Protein AF-A0A482CXL0-F1 (afdb_monomer_lite)

pLDDT: mean 82.3, std 18.16, range [33.84, 97.56]

Sequence (123 aa):
MISTGLEIQTYPQPLKKYHSRYYKILSILRYFQNNALKYNQTAILNALNTFLLKDGLKQITLRTLRKDLTFLCHKGIIKKILLRLGEENGTYIRYTVTKYSVKNLKRILKAKEKIVEHDANSI

Organism: NCBI:txid47466

Foldseek 3Di:
DDDDDPPPPPPVPPDDPVLVLLVQLLVLLVVCVVVVHDDALVRSLVSSQVVCVVVVHDRDDSVVSVVSLVVLCVLVLWPWDWDQPDPPPGIGIRIGGDPCNVVSSVVVSVVVVVVVVVVVVVD

Structure (mmCIF, N/CA/C/O backbone):
data_AF-A0A482CXL0-F1
#
_entry.id   AF-A0A482CXL0-F1
#
loop_
_atom_site.group_PDB
_atom_site.id
_atom_site.type_symbol
_atom_site.label_atom_id
_atom_site.label_alt_id
_atom_site.label_comp_id
_atom_site.label_asym_id
_atom_site.label_entity_id
_atom_site.label_seq_id
_atom_site.pdbx_PDB_ins_code
_atom_site.Cartn_x
_atom_site.Cartn_y
_atom_site.Cartn_z
_atom_site.occupancy
_atom_site.B_iso_or_equiv
_atom_site.auth_seq_id
_atom_site.auth_comp_id
_atom_site.auth_asym_id
_atom_site.auth_atom_id
_atom_site.pdbx_PDB_model_num
ATOM 1 N N . MET A 1 1 ? -50.180 -1.947 24.552 1.00 36.34 1 MET A N 1
ATOM 2 C CA . MET A 1 1 ? -49.266 -2.795 23.755 1.00 36.34 1 MET A CA 1
ATOM 3 C C . MET A 1 1 ? -48.002 -1.992 23.506 1.00 36.34 1 MET A C 1
ATOM 5 O O . MET A 1 1 ? -48.068 -0.992 22.807 1.00 36.34 1 MET A O 1
ATOM 9 N N . ILE A 1 2 ? -46.901 -2.342 24.170 1.00 35.66 2 ILE A N 1
ATOM 10 C CA . ILE A 1 2 ? -45.627 -1.616 24.076 1.00 35.66 2 ILE A CA 1
ATOM 11 C C . ILE A 1 2 ? -44.822 -2.273 22.955 1.00 35.66 2 ILE A C 1
ATOM 13 O O . ILE A 1 2 ? -44.415 -3.423 23.094 1.00 35.66 2 ILE A O 1
ATOM 17 N N . SER A 1 3 ? -44.630 -1.570 21.840 1.00 36.31 3 SER A N 1
ATOM 18 C CA . SER A 1 3 ? -43.688 -1.979 20.797 1.00 36.31 3 SER A CA 1
ATOM 19 C C . SER A 1 3 ? -42.364 -1.279 21.076 1.00 36.31 3 SER A C 1
ATOM 21 O O . SER A 1 3 ? -42.236 -0.073 20.874 1.00 36.31 3 SER A O 1
ATOM 23 N N . THR A 1 4 ? -41.395 -2.021 21.603 1.00 43.94 4 THR A N 1
ATOM 24 C CA . THR A 1 4 ? -40.031 -1.554 21.847 1.00 43.94 4 THR A CA 1
ATOM 25 C C . THR A 1 4 ? -39.319 -1.334 20.513 1.00 43.94 4 THR A C 1
ATOM 27 O O . THR A 1 4 ? -38.799 -2.260 19.892 1.00 43.94 4 THR A O 1
ATOM 30 N N . GLY A 1 5 ? -39.302 -0.082 20.055 1.00 41.25 5 GLY A N 1
ATOM 31 C CA . GLY A 1 5 ? -38.398 0.370 19.005 1.00 41.25 5 GLY A CA 1
ATOM 32 C C . GLY A 1 5 ? -36.966 0.334 19.529 1.00 41.25 5 GLY A C 1
ATOM 33 O O . GLY A 1 5 ? -36.528 1.259 20.205 1.00 41.25 5 GLY A O 1
ATOM 34 N N . LEU A 1 6 ? -36.243 -0.751 19.252 1.00 38.19 6 LEU A N 1
ATOM 35 C CA . LEU A 1 6 ? -34.790 -0.794 19.390 1.00 38.19 6 LEU A CA 1
ATOM 36 C C . LEU A 1 6 ? -34.196 0.146 18.335 1.00 38.19 6 LEU A C 1
ATOM 38 O O . LEU A 1 6 ? -33.918 -0.255 17.204 1.00 38.19 6 LEU A O 1
ATOM 42 N N . GLU A 1 7 ? -34.035 1.415 18.703 1.00 36.59 7 GLU A N 1
ATOM 43 C CA . GLU A 1 7 ? -33.184 2.347 17.975 1.00 36.59 7 GLU A CA 1
ATOM 44 C C . GLU A 1 7 ? -31.757 1.799 17.997 1.00 36.59 7 GLU A C 1
ATOM 46 O O . GLU A 1 7 ? -31.035 1.876 18.992 1.00 36.59 7 GLU A O 1
ATOM 51 N N . ILE A 1 8 ? -31.344 1.199 16.883 1.00 37.47 8 ILE A N 1
ATOM 52 C CA . ILE A 1 8 ? -29.950 0.840 16.654 1.00 37.47 8 ILE A CA 1
ATOM 53 C C . ILE A 1 8 ? -29.196 2.161 16.488 1.0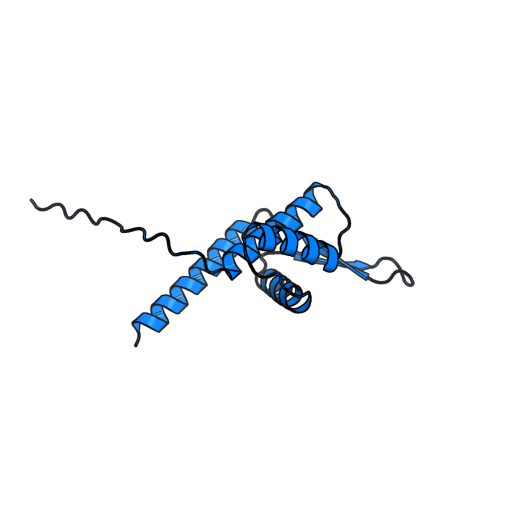0 37.47 8 ILE A C 1
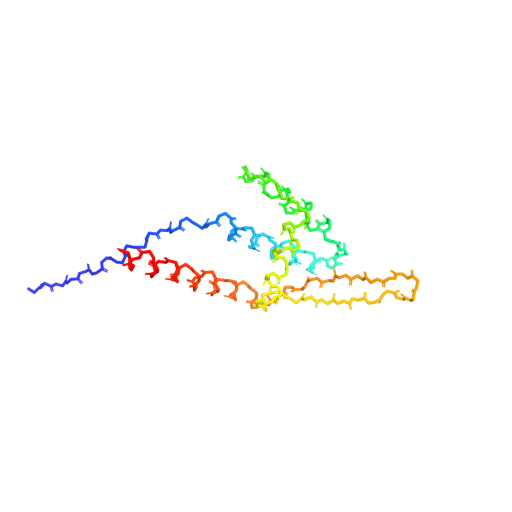ATOM 55 O O . ILE A 1 8 ? -29.107 2.705 15.387 1.00 37.47 8 ILE A O 1
ATOM 59 N N . GLN A 1 9 ? -28.662 2.692 17.588 1.00 34.62 9 GLN A N 1
ATOM 60 C CA . GLN A 1 9 ? -27.711 3.798 17.562 1.00 34.62 9 GLN A CA 1
ATOM 61 C C . GLN A 1 9 ? -26.448 3.340 16.826 1.00 34.62 9 GLN A C 1
ATOM 63 O O . GLN A 1 9 ? -25.523 2.759 17.393 1.00 34.62 9 GLN A O 1
ATOM 68 N N . THR A 1 10 ? -26.397 3.588 15.521 1.00 33.84 10 THR A N 1
ATOM 69 C CA . THR A 1 10 ? -25.153 3.498 14.763 1.00 33.84 10 THR A CA 1
ATOM 70 C C . THR A 1 10 ? -24.308 4.717 15.092 1.00 33.84 10 THR A C 1
ATOM 72 O O . THR A 1 10 ? -24.401 5.736 14.414 1.00 33.84 10 THR A O 1
ATOM 75 N N . TYR A 1 11 ? -23.470 4.618 16.120 1.00 40.88 11 TYR A N 1
ATOM 76 C CA . TYR A 1 11 ? -22.367 5.555 16.305 1.00 40.88 11 TYR A CA 1
ATOM 77 C C . TYR A 1 11 ? -21.386 5.359 15.138 1.00 40.88 11 TYR A C 1
ATOM 79 O O . TYR A 1 11 ? -20.805 4.273 15.021 1.00 40.88 11 TYR A O 1
ATOM 87 N N . PRO A 1 12 ? -21.190 6.339 14.232 1.00 43.94 12 PRO A N 1
ATOM 88 C CA . PRO A 1 12 ? -20.173 6.230 13.197 1.00 43.94 12 PRO A CA 1
ATOM 89 C C . PRO A 1 12 ? -18.811 6.314 13.885 1.00 43.94 12 PRO A C 1
ATOM 91 O O . PRO A 1 12 ? -18.270 7.392 14.120 1.00 43.94 12 PRO A O 1
ATOM 94 N N . GLN A 1 13 ? -18.278 5.158 14.274 1.00 54.84 13 GLN A N 1
ATOM 95 C CA . GLN A 1 13 ? -16.999 5.062 14.955 1.00 54.84 13 GLN A CA 1
ATOM 96 C C . GLN A 1 13 ? -15.930 5.703 14.054 1.00 54.84 13 GLN A C 1
ATOM 98 O O . GLN A 1 13 ? -15.812 5.324 12.879 1.00 54.84 13 GLN A O 1
ATOM 103 N N . PRO A 1 14 ? -15.165 6.695 14.543 1.00 56.34 14 PRO A N 1
ATOM 104 C CA . PRO A 1 14 ? -14.160 7.349 13.726 1.00 56.34 14 PRO A CA 1
ATOM 105 C C . PRO A 1 14 ? -13.111 6.310 13.326 1.00 56.34 14 PRO A C 1
ATOM 107 O O . PRO A 1 14 ? -12.398 5.759 14.167 1.00 56.34 14 PRO A O 1
ATOM 110 N N . LEU A 1 15 ? -13.026 6.017 12.025 1.00 60.56 15 LEU A N 1
ATOM 111 C CA . LEU A 1 15 ? -12.026 5.106 11.473 1.00 60.56 15 LEU A CA 1
ATOM 112 C C . LEU A 1 15 ? -10.641 5.533 11.966 1.00 60.56 15 LEU A C 1
ATOM 114 O O . LEU A 1 15 ? -10.174 6.636 11.668 1.00 60.56 15 LEU A O 1
ATOM 118 N N . LYS A 1 16 ? -9.959 4.645 12.699 1.00 69.62 16 LYS A N 1
ATOM 119 C CA . LYS A 1 16 ? -8.598 4.907 13.183 1.00 69.62 16 LYS A CA 1
ATOM 120 C C . LYS A 1 16 ? -7.717 5.332 12.002 1.00 69.62 16 LYS A C 1
ATOM 122 O O . LYS A 1 16 ? -7.810 4.758 10.917 1.00 69.62 16 LYS A O 1
ATOM 127 N N . LYS A 1 17 ? -6.817 6.306 12.200 1.00 69.62 17 LYS A N 1
ATOM 128 C CA . LYS A 1 17 ? -5.991 6.908 11.123 1.00 69.62 17 LYS A CA 1
ATOM 129 C C . LYS A 1 17 ? -5.300 5.868 10.220 1.00 69.62 17 LYS A C 1
ATOM 131 O O . LYS A 1 17 ? -5.169 6.069 9.015 1.00 69.62 17 LYS A O 1
ATOM 136 N N . TYR A 1 18 ? -4.898 4.724 10.778 1.00 66.19 18 TYR A N 1
ATOM 137 C CA . TYR A 1 18 ? -4.274 3.638 10.018 1.00 66.19 18 TYR A CA 1
ATOM 138 C C . TYR A 1 18 ? -5.257 2.843 9.129 1.00 66.19 18 TYR A C 1
ATOM 140 O O . TYR A 1 18 ? -4.842 2.347 8.085 1.00 66.19 18 TYR A O 1
ATOM 148 N N . HIS A 1 19 ? -6.552 2.769 9.471 1.00 79.00 19 HIS A N 1
ATOM 149 C CA . HIS A 1 19 ? -7.590 2.187 8.607 1.00 79.00 19 HIS A CA 1
ATOM 150 C C . HIS A 1 19 ? -7.714 2.985 7.305 1.00 79.00 19 HIS A C 1
ATOM 152 O O . HIS A 1 19 ? -7.647 2.403 6.222 1.00 79.00 19 HIS A O 1
ATOM 158 N N . SER A 1 20 ? -7.798 4.317 7.406 1.00 81.06 20 SER A N 1
ATOM 159 C CA . SER A 1 20 ? -7.825 5.217 6.242 1.00 81.06 20 SER A CA 1
ATOM 160 C C . SER A 1 20 ? -6.595 5.018 5.346 1.00 81.06 20 SER A C 1
ATOM 162 O O . SER A 1 20 ? -6.705 4.896 4.122 1.00 81.06 20 SER A O 1
ATOM 164 N N . ARG A 1 21 ? -5.414 4.859 5.957 1.00 90.06 21 ARG A N 1
ATOM 165 C CA . ARG A 1 21 ? -4.160 4.629 5.231 1.00 90.06 21 ARG A CA 1
ATOM 166 C C . ARG A 1 21 ? -4.167 3.345 4.396 1.00 90.06 21 ARG A C 1
ATOM 168 O O . ARG A 1 21 ? -3.721 3.377 3.251 1.00 90.06 21 ARG A O 1
ATOM 175 N N . TYR A 1 22 ? -4.703 2.237 4.912 1.00 94.25 22 TYR A N 1
ATOM 176 C CA . TYR A 1 22 ? -4.798 0.990 4.142 1.00 94.25 22 TYR A CA 1
ATOM 177 C C . TYR A 1 22 ? -5.693 1.125 2.910 1.00 94.25 22 TYR A C 1
ATOM 179 O O . TYR A 1 22 ? -5.315 0.661 1.834 1.00 94.25 22 TYR A O 1
ATOM 187 N N . TYR A 1 23 ? -6.838 1.801 3.029 1.00 93.50 23 TYR A N 1
ATOM 188 C CA . TYR A 1 23 ? -7.703 2.056 1.874 1.00 93.50 23 TYR A CA 1
ATOM 189 C C . TYR A 1 23 ? -7.008 2.921 0.816 1.00 93.50 23 TYR A C 1
ATOM 191 O O . TYR A 1 23 ? -7.109 2.622 -0.375 1.00 93.50 23 TYR A O 1
ATOM 199 N N . LYS A 1 24 ? -6.230 3.929 1.230 1.00 94.38 24 LYS A N 1
ATOM 200 C CA . LYS A 1 24 ? -5.432 4.749 0.303 1.00 94.38 24 LYS A CA 1
ATOM 201 C C . LYS A 1 24 ? -4.354 3.935 -0.411 1.00 94.38 24 LYS A C 1
ATOM 203 O O . LYS A 1 24 ? -4.228 4.057 -1.626 1.00 94.38 24 LYS A O 1
ATOM 208 N N . ILE A 1 25 ? -3.643 3.050 0.297 1.00 96.44 25 ILE A N 1
ATOM 209 C CA . ILE A 1 25 ? -2.681 2.123 -0.326 1.00 96.44 25 ILE A CA 1
ATOM 210 C C . ILE A 1 25 ? -3.375 1.264 -1.393 1.00 96.44 25 ILE A C 1
ATOM 212 O O . ILE A 1 25 ? -2.862 1.149 -2.505 1.00 96.44 25 ILE A O 1
ATOM 216 N N . LEU A 1 26 ? -4.552 0.699 -1.099 1.00 96.38 26 LEU A N 1
ATOM 217 C CA . LEU A 1 26 ? -5.303 -0.085 -2.087 1.00 96.38 26 LEU A CA 1
ATOM 218 C C . LEU A 1 26 ? -5.707 0.745 -3.309 1.00 96.38 26 LEU A C 1
ATOM 220 O O . LEU A 1 26 ? -5.604 0.248 -4.429 1.00 96.38 26 LEU A O 1
ATOM 224 N N . SER A 1 27 ? -6.142 1.989 -3.103 1.00 94.50 27 SER A N 1
ATOM 225 C CA . SER A 1 27 ? -6.508 2.898 -4.192 1.00 94.50 27 SER A CA 1
ATOM 226 C C . SER A 1 27 ? -5.313 3.199 -5.105 1.00 94.50 27 SER A C 1
ATOM 228 O O . SER A 1 27 ? -5.412 3.033 -6.318 1.00 94.50 27 SER A O 1
ATOM 230 N N . ILE A 1 28 ? -4.152 3.523 -4.523 1.00 96.06 28 ILE A N 1
ATOM 231 C CA . ILE A 1 28 ? -2.903 3.785 -5.260 1.00 96.06 28 ILE A CA 1
ATOM 232 C C . ILE A 1 28 ? -2.482 2.562 -6.079 1.00 96.06 28 ILE A C 1
ATOM 234 O O . ILE A 1 28 ? -2.208 2.670 -7.273 1.00 96.06 28 ILE A O 1
ATOM 238 N N . LEU A 1 29 ? -2.462 1.379 -5.458 1.00 96.12 29 LEU A N 1
ATOM 239 C CA . LEU A 1 29 ? -2.078 0.149 -6.152 1.00 96.12 29 LEU A CA 1
ATOM 240 C C . LEU A 1 29 ? -3.053 -0.195 -7.285 1.00 96.12 29 LEU A C 1
ATOM 242 O O . LEU A 1 29 ? -2.621 -0.623 -8.353 1.00 96.12 29 LEU A O 1
ATOM 246 N N . ARG A 1 30 ? -4.358 0.019 -7.076 1.00 95.62 30 ARG A N 1
ATOM 247 C CA . ARG A 1 30 ? -5.375 -0.178 -8.114 1.00 95.62 30 ARG A CA 1
ATOM 248 C C . ARG A 1 30 ? -5.203 0.811 -9.264 1.00 95.62 30 ARG A C 1
ATOM 250 O O . ARG A 1 30 ? -5.300 0.397 -10.412 1.00 95.62 30 ARG A O 1
ATOM 257 N N . TYR A 1 31 ? -4.905 2.075 -8.971 1.00 95.19 31 TYR A N 1
ATOM 258 C CA . TYR A 1 31 ? -4.608 3.076 -9.993 1.00 95.19 31 TYR A CA 1
ATOM 259 C C . TYR A 1 31 ? -3.407 2.658 -10.847 1.00 95.19 31 TYR A C 1
ATOM 261 O O . TYR A 1 31 ? -3.514 2.619 -12.071 1.00 95.19 31 TYR A O 1
ATOM 269 N N . PHE A 1 32 ? -2.292 2.267 -10.225 1.00 94.06 32 PHE A N 1
ATOM 270 C CA . PHE A 1 32 ? -1.127 1.804 -10.978 1.00 94.06 32 PHE A CA 1
ATOM 271 C C . PHE A 1 32 ? -1.420 0.552 -11.808 1.00 94.06 32 PHE A C 1
ATOM 273 O O . PHE A 1 32 ? -0.973 0.452 -12.947 1.00 94.06 32 PHE A O 1
ATOM 280 N N . GLN A 1 33 ? -2.189 -0.390 -11.259 1.00 92.50 33 GLN A N 1
ATOM 281 C CA . GLN A 1 33 ? -2.586 -1.605 -11.963 1.00 92.50 33 GLN A CA 1
ATOM 282 C C . GLN A 1 33 ? -3.467 -1.307 -13.183 1.00 92.50 33 GLN A C 1
ATOM 284 O O . GLN A 1 33 ? -3.187 -1.837 -14.254 1.00 92.50 33 GLN A O 1
ATOM 289 N N . ASN A 1 34 ? -4.491 -0.462 -13.031 1.00 93.62 34 ASN A N 1
ATOM 290 C CA . ASN A 1 34 ? -5.431 -0.122 -14.104 1.00 93.62 34 ASN A CA 1
ATOM 291 C C . ASN A 1 34 ? -4.758 0.643 -15.249 1.00 93.62 34 ASN A C 1
ATOM 293 O O . ASN A 1 34 ? -5.127 0.458 -16.400 1.00 93.62 34 ASN A O 1
ATOM 297 N N . ASN A 1 35 ? -3.757 1.465 -14.931 1.00 93.06 35 ASN A N 1
ATOM 298 C CA . ASN A 1 35 ? -3.001 2.238 -15.917 1.00 93.06 35 ASN A CA 1
ATOM 299 C C . ASN A 1 35 ? -1.717 1.524 -16.385 1.00 93.06 35 ASN A C 1
ATOM 301 O O . ASN A 1 35 ? -0.881 2.141 -17.035 1.00 93.06 35 ASN A O 1
ATOM 305 N N . ALA A 1 36 ? -1.521 0.251 -16.009 1.00 88.81 36 ALA A N 1
ATOM 306 C CA . ALA A 1 36 ? -0.331 -0.548 -16.322 1.00 88.81 36 ALA A CA 1
ATOM 307 C C . ALA A 1 36 ? 1.015 0.151 -16.012 1.00 88.81 36 ALA A C 1
ATOM 309 O O . ALA A 1 36 ? 2.037 -0.119 -16.646 1.00 88.81 36 ALA A O 1
ATOM 310 N N . LEU A 1 37 ? 1.032 1.032 -15.009 1.00 88.12 37 LEU A N 1
ATOM 311 C CA . LEU A 1 37 ? 2.205 1.828 -14.666 1.00 88.12 37 LEU A CA 1
ATOM 312 C C . LEU A 1 37 ? 3.259 0.950 -13.989 1.00 88.12 37 LEU A C 1
ATOM 314 O O . LEU A 1 37 ? 2.943 0.115 -13.138 1.00 88.12 37 LEU A O 1
ATOM 318 N N . LYS A 1 38 ? 4.532 1.168 -14.325 1.00 87.12 38 LYS A N 1
ATOM 319 C CA . LYS A 1 38 ? 5.658 0.630 -13.553 1.00 87.12 38 LYS A CA 1
ATOM 320 C C . LYS A 1 38 ? 5.848 1.500 -12.305 1.00 87.12 38 LYS A C 1
ATOM 322 O O . LYS A 1 38 ? 5.923 2.719 -12.406 1.00 87.12 38 LYS A O 1
ATOM 327 N N . TYR A 1 39 ? 5.930 0.888 -11.126 1.00 90.44 39 TYR A N 1
ATOM 328 C CA . TYR A 1 39 ? 6.097 1.601 -9.846 1.00 90.44 39 TYR A CA 1
ATOM 329 C C . TYR A 1 39 ? 6.956 0.811 -8.866 1.00 90.44 39 TYR A C 1
ATOM 331 O O . TYR A 1 39 ? 6.823 -0.399 -8.759 1.00 90.44 39 TYR A O 1
ATOM 339 N N . ASN A 1 40 ? 7.784 1.475 -8.072 1.00 90.38 40 ASN A N 1
ATOM 340 C CA . ASN A 1 40 ? 8.487 0.843 -6.953 1.00 90.38 40 ASN A CA 1
ATOM 341 C C . ASN A 1 40 ? 7.877 1.280 -5.607 1.00 90.38 40 ASN A C 1
ATOM 343 O O . ASN A 1 40 ? 6.904 2.036 -5.555 1.00 90.38 40 ASN A O 1
ATOM 347 N N . GLN A 1 41 ? 8.435 0.797 -4.492 1.00 92.69 41 GLN A N 1
ATOM 348 C CA . GLN A 1 41 ? 7.948 1.175 -3.159 1.00 92.69 41 GLN A CA 1
ATOM 349 C C . GLN A 1 41 ? 8.069 2.683 -2.888 1.00 92.69 41 GLN A C 1
ATOM 351 O O . GLN A 1 41 ? 7.229 3.228 -2.177 1.00 92.69 41 GLN A O 1
ATOM 356 N N . THR A 1 42 ? 9.057 3.365 -3.474 1.00 93.81 42 THR A N 1
ATOM 357 C CA . THR A 1 42 ? 9.217 4.823 -3.366 1.00 93.81 42 THR A CA 1
ATOM 358 C C . THR A 1 42 ? 8.098 5.562 -4.096 1.00 93.81 42 THR A C 1
ATOM 360 O O . THR A 1 42 ? 7.527 6.496 -3.546 1.00 93.81 42 THR A O 1
ATOM 363 N N . ALA A 1 43 ? 7.699 5.107 -5.286 1.00 94.94 43 ALA A N 1
ATOM 364 C CA . ALA A 1 43 ? 6.564 5.680 -6.010 1.00 94.94 43 ALA A CA 1
ATOM 365 C C . ALA A 1 43 ? 5.247 5.529 -5.226 1.00 94.94 43 ALA A C 1
ATOM 367 O O . ALA A 1 43 ? 4.472 6.480 -5.125 1.00 94.94 43 ALA A O 1
ATOM 368 N N . ILE A 1 44 ? 5.022 4.363 -4.603 1.00 96.44 44 ILE A N 1
ATOM 369 C CA . ILE A 1 44 ? 3.873 4.149 -3.706 1.00 96.44 44 ILE A CA 1
ATOM 370 C C . ILE A 1 44 ? 3.942 5.107 -2.508 1.00 96.44 44 ILE A C 1
ATOM 372 O O . ILE A 1 44 ? 2.930 5.706 -2.147 1.00 96.44 44 ILE A O 1
ATOM 376 N N . LEU A 1 45 ? 5.122 5.255 -1.896 1.00 97.56 45 LEU A N 1
ATOM 377 C CA . LEU A 1 45 ? 5.334 6.137 -0.749 1.00 97.56 45 LEU A CA 1
ATOM 378 C C . LEU A 1 45 ? 5.018 7.592 -1.083 1.00 97.56 45 LEU A C 1
ATOM 380 O O . LEU A 1 45 ? 4.293 8.236 -0.330 1.00 97.56 45 LEU A O 1
ATOM 384 N N . ASN A 1 46 ? 5.532 8.085 -2.207 1.00 97.38 46 ASN A N 1
ATOM 385 C CA . ASN A 1 46 ? 5.330 9.461 -2.644 1.00 97.38 46 ASN A CA 1
ATOM 386 C C . ASN A 1 46 ? 3.843 9.734 -2.876 1.00 97.38 46 ASN A C 1
ATOM 388 O O . ASN A 1 46 ? 3.301 10.661 -2.280 1.00 97.38 46 ASN A O 1
ATOM 392 N N . ALA A 1 47 ? 3.161 8.866 -3.632 1.00 96.75 47 ALA A N 1
ATOM 393 C CA . ALA A 1 47 ? 1.723 8.986 -3.863 1.00 96.75 47 ALA A CA 1
ATOM 394 C C . ALA A 1 47 ? 0.928 8.971 -2.546 1.00 96.75 47 ALA A C 1
ATOM 396 O O . ALA A 1 47 ? 0.037 9.795 -2.339 1.00 96.75 47 ALA A O 1
ATOM 397 N N . LEU A 1 48 ? 1.271 8.067 -1.623 1.00 96.75 48 LEU A N 1
ATOM 398 C CA . LEU A 1 48 ? 0.608 7.982 -0.326 1.00 96.75 48 LEU A CA 1
ATOM 399 C C . LEU A 1 48 ? 0.831 9.242 0.511 1.00 96.75 48 LEU A C 1
ATOM 401 O O . LEU A 1 48 ? -0.127 9.775 1.065 1.00 96.75 48 LEU A O 1
ATOM 405 N N . ASN A 1 49 ? 2.064 9.735 0.583 1.00 97.06 49 ASN A N 1
ATOM 406 C CA . ASN A 1 49 ? 2.398 10.938 1.336 1.00 97.06 49 ASN A CA 1
ATOM 407 C C . ASN A 1 49 ? 1.735 12.190 0.750 1.00 97.06 49 ASN A C 1
ATOM 409 O O . ASN A 1 49 ? 1.333 13.053 1.526 1.00 97.06 49 ASN A O 1
ATOM 413 N N . THR A 1 50 ? 1.532 12.268 -0.569 1.00 95.62 50 THR A N 1
ATOM 414 C CA . THR A 1 50 ? 0.715 13.325 -1.186 1.00 95.62 50 THR A CA 1
ATOM 415 C C . THR A 1 50 ? -0.725 13.293 -0.673 1.00 95.62 50 THR A C 1
ATOM 417 O O . THR A 1 50 ? -1.260 14.337 -0.312 1.00 95.62 50 THR A O 1
ATOM 420 N N . PHE A 1 51 ? -1.359 12.117 -0.591 1.00 91.75 51 PHE A N 1
ATOM 421 C CA . PHE A 1 51 ? -2.711 12.012 -0.026 1.00 91.75 51 PHE A CA 1
ATOM 422 C C . PHE A 1 51 ? -2.752 12.322 1.470 1.00 91.75 51 PHE A C 1
ATOM 424 O O . PHE A 1 51 ? -3.690 12.965 1.923 1.00 91.75 51 PHE A O 1
ATOM 431 N N . LEU A 1 52 ? -1.760 11.866 2.238 1.00 90.81 52 LEU A N 1
ATOM 432 C CA . LEU A 1 52 ? -1.704 12.144 3.673 1.00 90.81 52 LEU A CA 1
ATOM 433 C C . LEU A 1 52 ? -1.577 13.647 3.937 1.00 90.81 52 LEU A C 1
ATOM 435 O O . LEU A 1 52 ? -2.333 14.168 4.746 1.00 90.81 52 LEU A O 1
ATOM 439 N N . LEU A 1 53 ? -0.701 14.346 3.210 1.00 93.00 53 LEU A N 1
ATOM 440 C CA . LEU A 1 53 ? -0.557 15.798 3.331 1.00 93.00 53 LEU A CA 1
ATOM 441 C C . LEU A 1 53 ? -1.849 16.546 2.989 1.00 93.00 53 LEU A C 1
ATOM 443 O O . LEU A 1 53 ? -2.231 17.447 3.729 1.00 93.00 53 LEU A O 1
ATOM 447 N N . LYS A 1 54 ? -2.541 16.153 1.909 1.00 89.69 54 LYS A N 1
ATOM 448 C CA . LYS A 1 54 ? -3.831 16.753 1.522 1.00 89.69 54 LYS A CA 1
ATOM 449 C C . LYS A 1 54 ? -4.903 16.608 2.605 1.00 89.69 54 LYS A C 1
ATOM 451 O O . LYS A 1 54 ? -5.726 17.498 2.759 1.00 89.69 54 LYS A O 1
ATOM 456 N N . ASP A 1 55 ? -4.852 15.524 3.373 1.00 85.62 55 ASP A N 1
ATOM 457 C CA . ASP A 1 55 ? -5.768 15.268 4.487 1.00 85.62 55 ASP A CA 1
ATOM 458 C C . ASP A 1 55 ? -5.286 15.891 5.819 1.00 85.62 55 ASP A C 1
ATOM 460 O O . ASP A 1 55 ? -5.831 15.577 6.879 1.00 85.62 55 ASP A O 1
ATOM 464 N N . GLY A 1 56 ? -4.223 16.709 5.812 1.00 87.19 56 GLY A N 1
ATOM 465 C CA . GLY A 1 56 ? -3.624 17.273 7.030 1.00 87.19 56 GLY A CA 1
ATOM 466 C C . GLY A 1 56 ? -2.947 16.228 7.931 1.00 87.19 56 GLY A C 1
ATOM 467 O O . GLY A 1 56 ? -2.744 16.450 9.126 1.00 87.19 56 GLY A O 1
ATOM 468 N N . LEU A 1 57 ? -2.616 15.054 7.388 1.00 87.38 57 LEU A N 1
ATOM 469 C CA . LEU A 1 57 ? -1.989 13.951 8.110 1.00 87.38 57 LEU A CA 1
ATOM 470 C C . LEU A 1 57 ? -0.468 13.959 7.932 1.00 87.38 57 LEU A C 1
ATOM 472 O O . LEU A 1 57 ? 0.074 14.273 6.873 1.00 87.38 57 LEU A O 1
ATOM 476 N N . LYS A 1 58 ? 0.237 13.511 8.976 1.00 89.81 58 LYS A N 1
ATOM 477 C CA . LYS A 1 58 ? 1.694 13.358 8.947 1.00 89.81 58 LYS A CA 1
ATOM 478 C C . LYS A 1 58 ? 2.111 12.335 7.887 1.00 89.81 58 LYS A C 1
ATOM 480 O O . LYS A 1 58 ? 1.586 11.219 7.843 1.00 89.81 58 LYS A O 1
ATOM 485 N N . GLN A 1 59 ? 3.111 12.703 7.092 1.00 94.81 59 GLN A N 1
ATOM 486 C CA . GLN A 1 59 ? 3.777 11.796 6.163 1.00 94.81 59 GLN A CA 1
ATOM 487 C C . GLN A 1 59 ? 4.390 10.595 6.891 1.00 94.81 59 GLN A C 1
ATOM 489 O O . GLN A 1 59 ? 4.779 10.666 8.061 1.00 94.81 59 GLN A O 1
ATOM 494 N N . ILE A 1 60 ? 4.509 9.482 6.178 1.00 95.19 60 ILE A N 1
ATOM 495 C CA . ILE A 1 60 ? 5.148 8.273 6.686 1.00 95.19 60 ILE A CA 1
ATOM 496 C C . ILE A 1 60 ? 6.491 8.029 6.000 1.00 95.19 60 ILE A C 1
ATOM 498 O O . ILE A 1 60 ? 6.778 8.552 4.925 1.00 95.19 60 ILE A O 1
ATOM 502 N N . THR A 1 61 ? 7.306 7.180 6.618 1.00 97.50 61 THR A N 1
ATOM 503 C CA . THR A 1 61 ? 8.569 6.713 6.044 1.00 97.50 61 THR A CA 1
ATOM 504 C C . THR A 1 61 ? 8.369 5.443 5.220 1.00 97.50 61 THR A C 1
ATOM 506 O O . THR A 1 61 ? 7.387 4.709 5.384 1.00 97.50 61 THR A O 1
ATOM 509 N N . LEU A 1 62 ? 9.366 5.113 4.394 1.00 96.81 62 LEU A N 1
ATOM 510 C CA . LEU A 1 62 ? 9.409 3.850 3.653 1.00 96.81 62 LEU A CA 1
ATOM 511 C C . LEU A 1 62 ? 9.324 2.628 4.580 1.00 96.81 62 LEU A C 1
ATOM 513 O O . LEU A 1 62 ? 8.699 1.626 4.236 1.00 96.81 62 LEU A O 1
ATOM 517 N N . ARG A 1 63 ? 9.910 2.714 5.782 1.00 97.00 63 ARG A N 1
ATOM 518 C CA . ARG A 1 63 ? 9.844 1.651 6.796 1.00 97.00 63 ARG A CA 1
ATOM 519 C C . ARG A 1 63 ? 8.403 1.378 7.226 1.00 97.00 63 ARG A C 1
ATOM 521 O O . ARG A 1 63 ? 8.006 0.216 7.301 1.00 97.00 63 ARG A O 1
ATOM 528 N N . THR A 1 64 ? 7.619 2.426 7.474 1.00 95.62 64 THR A N 1
ATOM 529 C CA . THR A 1 64 ? 6.198 2.299 7.828 1.00 95.62 64 THR A CA 1
ATOM 530 C C . THR A 1 64 ? 5.391 1.733 6.664 1.00 95.62 64 THR A C 1
ATOM 532 O O . THR A 1 64 ? 4.637 0.784 6.864 1.00 95.62 64 THR A O 1
ATOM 535 N N . LEU A 1 65 ? 5.619 2.222 5.438 1.00 96.75 65 LEU A N 1
ATOM 536 C CA . LEU A 1 65 ? 4.958 1.677 4.249 1.00 96.75 65 LEU A CA 1
ATOM 537 C C . LEU A 1 65 ? 5.248 0.179 4.070 1.00 96.75 65 LEU A C 1
ATOM 539 O O . LEU A 1 65 ? 4.337 -0.596 3.794 1.00 96.75 65 LEU A O 1
ATOM 543 N N . ARG A 1 66 ? 6.503 -0.252 4.249 1.00 95.38 66 ARG A N 1
ATOM 544 C CA . ARG A 1 66 ? 6.881 -1.671 4.160 1.00 95.38 66 ARG A CA 1
ATOM 545 C C . ARG A 1 66 ? 6.131 -2.522 5.184 1.00 95.38 66 ARG A C 1
ATOM 547 O O . ARG A 1 66 ? 5.634 -3.581 4.816 1.00 95.38 66 ARG A O 1
ATOM 554 N N . LYS A 1 67 ? 5.992 -2.052 6.431 1.00 96.06 67 LYS A N 1
ATOM 555 C CA . LYS A 1 67 ? 5.186 -2.740 7.458 1.00 96.06 67 LYS A CA 1
ATOM 556 C C . LYS A 1 67 ? 3.722 -2.871 7.029 1.00 96.06 67 LYS A C 1
ATOM 558 O O . LYS A 1 67 ? 3.155 -3.956 7.140 1.00 96.06 67 LYS A O 1
ATOM 563 N N . ASP A 1 68 ? 3.142 -1.799 6.493 1.00 95.38 68 ASP A N 1
ATOM 564 C CA . ASP A 1 68 ? 1.760 -1.802 6.007 1.00 95.38 68 ASP A CA 1
ATOM 565 C C . ASP A 1 68 ? 1.576 -2.780 4.832 1.00 95.38 68 ASP A C 1
ATOM 567 O O . ASP A 1 68 ? 0.662 -3.603 4.848 1.00 95.38 68 ASP A O 1
ATOM 571 N N . LEU A 1 69 ? 2.473 -2.759 3.841 1.00 96.00 69 LEU A N 1
ATOM 572 C CA . LEU A 1 69 ? 2.438 -3.678 2.698 1.00 96.00 69 LEU A CA 1
ATOM 573 C C . LEU A 1 69 ? 2.587 -5.141 3.136 1.00 96.00 69 LEU A C 1
ATOM 575 O O . LEU A 1 69 ? 1.847 -5.994 2.648 1.00 96.00 69 LEU A O 1
ATOM 579 N N . THR A 1 70 ? 3.496 -5.435 4.070 1.00 95.75 70 THR A N 1
ATOM 580 C CA . THR A 1 70 ? 3.664 -6.784 4.635 1.00 95.75 70 THR A CA 1
ATOM 581 C C . THR A 1 70 ? 2.394 -7.252 5.336 1.00 95.75 70 THR A C 1
ATOM 583 O O . THR A 1 70 ? 1.936 -8.363 5.073 1.00 95.75 70 THR A O 1
ATOM 586 N N . PHE A 1 71 ? 1.773 -6.404 6.163 1.00 95.00 71 PHE A N 1
ATOM 587 C CA . PHE A 1 71 ? 0.503 -6.730 6.813 1.00 95.00 71 PHE A CA 1
ATOM 588 C C . PHE A 1 71 ? -0.590 -7.066 5.788 1.00 95.00 71 PHE A C 1
ATOM 590 O O . PHE A 1 71 ? -1.246 -8.103 5.899 1.00 95.00 71 PHE A O 1
ATOM 597 N N . LEU A 1 72 ? -0.754 -6.227 4.759 1.00 95.62 72 LEU A N 1
ATOM 598 C CA . LEU A 1 72 ? -1.753 -6.447 3.711 1.00 95.62 72 LEU A CA 1
ATOM 599 C C . LEU A 1 72 ? -1.484 -7.737 2.917 1.00 95.62 72 LEU A C 1
ATOM 601 O O . LEU A 1 72 ? -2.434 -8.437 2.560 1.00 95.62 72 LEU A O 1
ATOM 605 N N . CYS A 1 73 ? -0.216 -8.076 2.666 1.00 95.06 73 CYS A N 1
ATOM 606 C CA . CYS A 1 73 ? 0.163 -9.330 2.010 1.00 95.06 73 CYS A CA 1
ATOM 607 C C . CYS A 1 73 ? -0.157 -10.545 2.889 1.00 95.06 73 CYS A C 1
ATOM 609 O O . CYS A 1 73 ? -0.854 -11.453 2.444 1.00 95.06 73 CYS A O 1
ATOM 611 N N . HIS A 1 74 ? 0.298 -10.550 4.146 1.00 94.75 74 HIS A N 1
ATOM 612 C CA . HIS A 1 74 ? 0.083 -11.665 5.079 1.00 94.75 74 HIS A CA 1
ATOM 613 C C . HIS A 1 74 ? -1.398 -11.940 5.333 1.00 94.75 74 HIS A C 1
ATOM 615 O O . HIS A 1 74 ? -1.796 -13.077 5.564 1.00 94.75 74 HIS A O 1
ATOM 621 N N . LYS A 1 75 ? -2.236 -10.903 5.277 1.00 93.25 75 LYS A N 1
ATOM 622 C CA . LYS A 1 75 ? -3.684 -11.038 5.431 1.00 93.25 75 LYS A CA 1
ATOM 623 C C . LYS A 1 75 ? -4.428 -11.366 4.132 1.00 93.25 75 LYS A C 1
ATOM 625 O O . LYS A 1 75 ? -5.658 -11.356 4.125 1.00 93.25 75 LYS A O 1
ATOM 630 N N . GLY A 1 76 ? -3.717 -11.630 3.034 1.00 93.00 76 GLY A N 1
ATOM 631 C CA . GLY A 1 76 ? -4.323 -11.959 1.741 1.00 93.00 76 GLY A CA 1
ATOM 632 C C . GLY A 1 76 ? -5.160 -10.819 1.151 1.00 93.00 76 GLY A C 1
ATOM 633 O O . GLY A 1 76 ? -6.068 -11.055 0.352 1.00 93.00 76 GLY A O 1
ATOM 634 N N . ILE A 1 77 ? -4.897 -9.575 1.566 1.00 96.44 77 ILE A N 1
ATOM 635 C CA . ILE A 1 77 ? -5.599 -8.395 1.058 1.00 96.44 77 ILE A CA 1
ATOM 636 C C . ILE A 1 77 ? -5.001 -7.991 -0.289 1.00 96.44 77 ILE A C 1
ATOM 638 O O . ILE A 1 77 ? -5.746 -7.681 -1.214 1.00 96.44 77 ILE A O 1
ATOM 642 N N . ILE A 1 78 ? -3.677 -8.027 -0.426 1.00 96.56 78 ILE A N 1
ATOM 643 C CA . ILE A 1 78 ? -2.969 -7.807 -1.695 1.00 96.56 78 ILE A CA 1
ATOM 644 C C . ILE A 1 78 ? -2.048 -8.987 -1.988 1.00 96.56 78 ILE A C 1
ATOM 646 O O . ILE A 1 78 ? -1.619 -9.686 -1.071 1.00 96.56 78 ILE A O 1
ATOM 650 N N . LYS A 1 79 ? -1.720 -9.195 -3.264 1.00 95.12 79 LYS A N 1
ATOM 651 C CA . LYS A 1 79 ? -0.726 -10.194 -3.678 1.00 95.12 79 LYS A CA 1
ATOM 652 C C . LYS A 1 79 ? 0.609 -9.517 -3.955 1.00 95.12 79 LYS A C 1
ATOM 654 O O . LYS A 1 79 ? 0.639 -8.488 -4.626 1.00 95.12 79 LYS A O 1
ATOM 659 N N . LYS A 1 80 ? 1.702 -10.108 -3.478 1.00 93.44 80 LYS A N 1
ATOM 660 C CA . LYS A 1 80 ? 3.074 -9.721 -3.825 1.00 93.44 80 LYS A CA 1
ATOM 661 C C . LYS A 1 80 ? 3.584 -10.676 -4.899 1.00 93.44 80 LYS A C 1
ATOM 663 O O . LYS A 1 80 ? 3.549 -11.884 -4.694 1.00 93.44 80 LYS A O 1
ATOM 668 N N . ILE A 1 81 ? 4.063 -10.136 -6.012 1.00 90.50 81 ILE A N 1
ATOM 669 C CA . ILE A 1 81 ? 4.700 -10.893 -7.090 1.00 90.50 81 ILE A CA 1
ATOM 670 C C . ILE A 1 81 ? 6.127 -10.384 -7.224 1.00 90.50 81 ILE A C 1
ATOM 672 O O . ILE A 1 81 ? 6.369 -9.176 -7.235 1.00 90.50 81 ILE A O 1
ATOM 676 N N . LEU A 1 82 ? 7.064 -11.318 -7.291 1.00 88.19 82 LEU A N 1
ATOM 677 C CA . LEU A 1 82 ? 8.471 -11.047 -7.512 1.00 88.19 82 LEU A CA 1
ATOM 678 C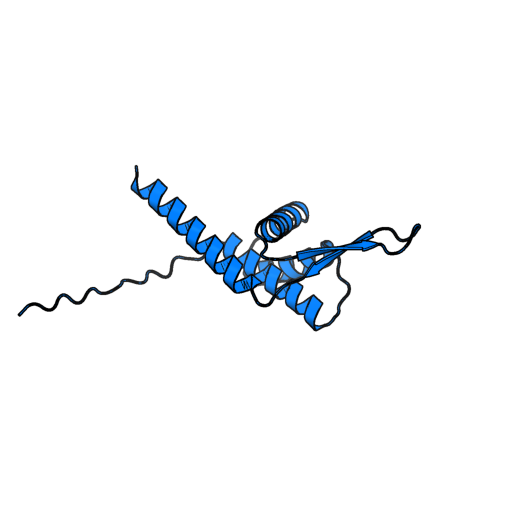 C . LEU A 1 82 ? 8.769 -11.346 -8.982 1.00 88.19 82 LEU A C 1
ATOM 680 O O . LEU A 1 82 ? 8.702 -12.495 -9.404 1.00 88.19 82 LEU A O 1
ATOM 684 N N . LEU A 1 83 ? 9.023 -10.300 -9.760 1.00 85.00 83 LEU A N 1
ATOM 685 C CA . LEU A 1 83 ? 9.347 -10.390 -11.179 1.00 85.00 83 LEU A CA 1
ATOM 686 C C . LEU A 1 83 ? 10.866 -10.306 -11.325 1.00 85.00 83 LEU A C 1
ATOM 688 O O . LEU A 1 83 ? 11.467 -9.295 -10.961 1.00 85.00 83 LEU A O 1
ATOM 692 N N . ARG A 1 84 ? 11.486 -11.377 -11.824 1.00 84.12 84 ARG A N 1
ATOM 693 C CA . ARG A 1 84 ? 12.912 -11.380 -12.174 1.00 84.12 84 ARG A CA 1
ATOM 694 C C . ARG A 1 84 ? 13.081 -10.666 -13.512 1.00 84.12 84 ARG A C 1
ATOM 696 O O . ARG A 1 84 ?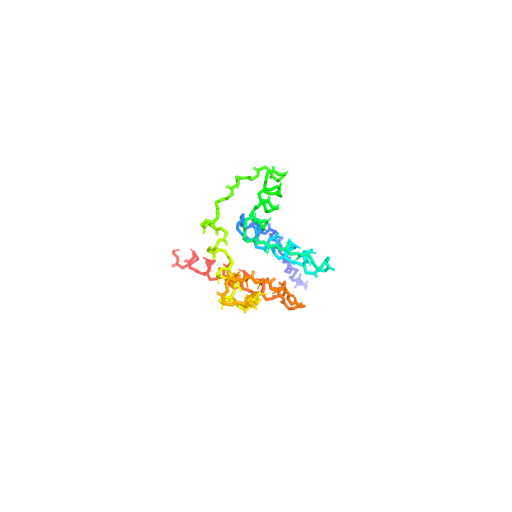 12.342 -10.964 -14.445 1.00 84.12 84 ARG A O 1
ATOM 703 N N . LEU A 1 85 ? 14.008 -9.715 -13.584 1.00 82.75 85 LEU A N 1
ATOM 704 C CA . LEU A 1 85 ? 14.236 -8.893 -14.779 1.00 82.75 85 LEU A CA 1
ATOM 705 C C . LEU A 1 85 ? 15.419 -9.389 -15.639 1.00 82.75 85 LEU A C 1
ATOM 707 O O . LEU A 1 85 ? 15.758 -8.749 -16.632 1.00 82.75 85 LEU A O 1
ATOM 711 N N . GLY A 1 86 ? 16.036 -10.513 -15.260 1.00 79.00 86 GLY A N 1
ATOM 712 C CA . GLY A 1 86 ? 17.263 -11.066 -15.850 1.00 79.00 86 GLY A CA 1
ATOM 713 C C . GLY A 1 86 ? 18.392 -11.159 -14.817 1.00 79.00 86 GLY A C 1
ATOM 714 O O . GLY A 1 86 ? 18.256 -10.604 -13.725 1.00 79.00 86 GLY A O 1
ATOM 715 N N . GLU A 1 87 ? 19.479 -11.865 -15.149 1.00 74.81 87 GLU A N 1
ATOM 716 C CA . GLU A 1 87 ? 20.638 -12.069 -14.254 1.00 74.81 87 GLU A CA 1
ATOM 717 C C . GLU A 1 87 ? 21.278 -10.750 -13.800 1.00 74.81 87 GLU A C 1
ATOM 719 O O . GLU A 1 87 ? 21.615 -10.612 -12.627 1.00 74.81 87 GLU A O 1
ATOM 724 N N . GLU A 1 88 ? 21.334 -9.743 -14.674 1.00 75.31 88 GLU A N 1
ATOM 725 C CA . GLU A 1 88 ? 21.997 -8.461 -14.385 1.00 75.31 88 GLU A CA 1
ATOM 726 C C . GLU A 1 88 ? 21.035 -7.338 -13.952 1.00 75.31 88 GLU A C 1
ATOM 728 O O . GLU A 1 88 ? 21.434 -6.366 -13.317 1.00 75.31 88 GLU A O 1
ATOM 733 N N . ASN A 1 89 ? 19.736 -7.478 -14.234 1.00 76.94 89 ASN A N 1
ATOM 734 C CA . ASN A 1 89 ? 18.737 -6.418 -14.018 1.00 76.94 89 ASN A CA 1
ATOM 735 C C . ASN A 1 89 ? 18.000 -6.534 -12.673 1.00 76.94 89 ASN A C 1
ATOM 737 O O . ASN A 1 89 ? 17.129 -5.720 -12.342 1.00 76.94 89 ASN A O 1
ATOM 741 N N . GLY A 1 90 ? 18.313 -7.571 -11.897 1.00 80.31 90 GLY A N 1
ATOM 742 C CA . GLY A 1 90 ? 17.773 -7.785 -10.564 1.00 80.31 90 GLY A CA 1
ATOM 743 C C . GLY A 1 90 ? 16.288 -8.158 -10.542 1.00 80.31 90 GLY A C 1
ATOM 744 O O . GLY A 1 90 ? 15.770 -8.919 -11.362 1.00 80.31 90 GLY A O 1
ATOM 745 N N . THR A 1 91 ? 15.592 -7.687 -9.508 1.00 80.12 91 THR A N 1
ATOM 746 C CA . THR A 1 91 ? 14.238 -8.125 -9.165 1.00 80.12 91 THR A CA 1
ATOM 747 C C . THR A 1 91 ? 13.316 -6.943 -8.900 1.00 80.12 91 THR A C 1
ATOM 749 O O . THR A 1 91 ? 13.634 -6.038 -8.130 1.00 80.12 91 THR A O 1
ATOM 752 N N . TYR A 1 92 ? 12.112 -7.010 -9.457 1.00 83.44 92 TYR A N 1
ATOM 753 C CA . TYR A 1 92 ? 11.052 -6.035 -9.266 1.00 83.44 92 TYR A CA 1
ATOM 754 C C . TYR A 1 92 ? 9.888 -6.625 -8.461 1.00 83.44 92 TYR A C 1
ATOM 756 O O . TYR A 1 92 ? 9.365 -7.694 -8.771 1.00 83.44 92 TYR A O 1
ATOM 764 N N . ILE A 1 93 ? 9.454 -5.920 -7.413 1.00 86.31 93 ILE A N 1
ATOM 765 C CA . ILE A 1 93 ? 8.299 -6.329 -6.607 1.00 86.31 93 ILE A CA 1
ATOM 766 C C . ILE A 1 93 ? 7.054 -5.605 -7.112 1.00 86.31 93 ILE A C 1
ATOM 768 O O . ILE A 1 93 ? 6.952 -4.383 -7.000 1.00 86.31 93 ILE A O 1
ATOM 772 N N . ARG A 1 94 ? 6.067 -6.376 -7.571 1.00 90.56 94 ARG A N 1
ATOM 773 C CA . ARG A 1 94 ? 4.741 -5.884 -7.951 1.00 90.56 94 ARG A CA 1
ATOM 774 C C . ARG A 1 94 ? 3.711 -6.252 -6.888 1.00 90.56 94 ARG A C 1
ATOM 776 O O . ARG A 1 94 ? 3.644 -7.398 -6.448 1.00 90.56 94 ARG A O 1
ATOM 783 N N . TYR A 1 95 ? 2.869 -5.296 -6.509 1.00 94.94 95 TYR A N 1
ATOM 784 C CA . TYR A 1 95 ? 1.742 -5.531 -5.601 1.00 94.94 95 TYR A CA 1
ATOM 785 C C . TYR A 1 95 ? 0.422 -5.444 -6.359 1.00 94.94 95 TYR A C 1
ATOM 787 O O . TYR A 1 95 ? 0.152 -4.421 -6.975 1.00 94.94 95 TYR A O 1
ATOM 795 N N . THR A 1 96 ? -0.406 -6.482 -6.294 1.00 92.81 96 THR A N 1
ATOM 796 C CA . THR A 1 96 ? -1.659 -6.574 -7.060 1.00 92.81 96 THR A CA 1
ATOM 797 C C . THR A 1 96 ? -2.869 -6.511 -6.136 1.00 92.81 96 THR A C 1
ATOM 799 O O . THR A 1 96 ? -2.917 -7.198 -5.107 1.00 92.81 96 THR A O 1
ATOM 802 N N . VAL A 1 97 ? -3.864 -5.718 -6.531 1.00 94.88 97 VAL A N 1
ATOM 803 C CA . VAL A 1 97 ? -5.166 -5.623 -5.864 1.00 94.88 97 VAL A CA 1
ATOM 804 C C . VAL A 1 97 ? -6.158 -6.526 -6.594 1.00 94.88 97 VAL A C 1
ATOM 806 O O . VAL A 1 97 ? -6.221 -6.555 -7.821 1.00 94.88 97 VAL A O 1
ATOM 809 N N . THR A 1 98 ? -6.963 -7.264 -5.837 1.00 92.00 98 THR A N 1
ATOM 810 C CA . THR A 1 98 ? -8.005 -8.152 -6.367 1.00 92.00 98 THR A CA 1
ATOM 811 C C . THR A 1 98 ? -9.394 -7.543 -6.169 1.00 92.00 98 THR A C 1
ATOM 813 O O . THR A 1 98 ? -9.572 -6.589 -5.401 1.00 92.00 98 THR A O 1
ATOM 816 N N . LYS A 1 99 ? -10.416 -8.133 -6.803 1.00 91.31 99 LYS A N 1
ATOM 817 C CA . LYS A 1 99 ? -11.821 -7.756 -6.563 1.00 91.31 99 LYS A CA 1
ATOM 818 C C . LYS A 1 99 ? -12.251 -7.940 -5.098 1.00 91.31 99 LYS A C 1
ATOM 820 O O . LYS A 1 99 ? -13.134 -7.234 -4.626 1.00 91.31 99 LYS A O 1
ATOM 825 N N . TYR A 1 100 ? -11.576 -8.818 -4.351 1.00 94.12 100 TYR A N 1
ATOM 826 C CA . TYR A 1 100 ? -11.888 -9.115 -2.951 1.00 94.12 100 TYR A CA 1
ATOM 827 C C . TYR A 1 100 ? -11.110 -8.266 -1.940 1.00 94.12 100 TYR A C 1
ATOM 829 O O . TYR A 1 100 ? -11.460 -8.266 -0.763 1.00 94.12 100 TYR A O 1
ATOM 837 N N . SER A 1 101 ? -10.087 -7.518 -2.363 1.00 94.06 101 SER A N 1
ATOM 838 C CA . SER A 1 101 ? -9.176 -6.804 -1.456 1.00 94.06 101 SER A CA 1
ATOM 839 C C . SER A 1 101 ? -9.895 -5.855 -0.493 1.00 94.06 101 SER A C 1
ATOM 841 O O . SER A 1 101 ? -9.663 -5.903 0.711 1.00 94.06 101 SER A O 1
ATOM 843 N N . VAL A 1 102 ? -10.824 -5.037 -0.999 1.00 93.06 102 VAL A N 1
ATOM 844 C CA . VAL A 1 102 ? -11.598 -4.093 -0.172 1.00 93.06 102 VAL A CA 1
ATOM 845 C C . VAL A 1 102 ? -12.511 -4.836 0.808 1.00 93.06 102 VAL A C 1
ATOM 847 O O . VAL A 1 102 ? -12.545 -4.501 1.992 1.00 93.06 102 VAL A O 1
ATOM 850 N N . LYS A 1 103 ? -13.206 -5.887 0.345 1.00 93.06 103 LYS A N 1
ATOM 851 C CA . LYS A 1 103 ? -14.076 -6.725 1.187 1.00 93.06 103 LYS A CA 1
ATOM 852 C C . LYS A 1 103 ? -13.280 -7.394 2.314 1.00 93.06 103 LYS A C 1
ATOM 854 O O . LYS A 1 103 ? -13.706 -7.364 3.468 1.00 93.06 103 LYS A O 1
ATOM 859 N N . ASN A 1 104 ? -12.112 -7.947 1.992 1.00 93.12 104 ASN A N 1
ATOM 860 C CA . ASN A 1 104 ? -11.235 -8.619 2.950 1.00 93.12 104 ASN A CA 1
ATOM 861 C C . ASN A 1 104 ? -10.678 -7.643 3.988 1.00 93.12 104 ASN A C 1
ATOM 863 O O . ASN A 1 104 ? -10.722 -7.946 5.181 1.00 93.12 104 ASN A O 1
ATOM 867 N N . LEU A 1 105 ? -10.228 -6.459 3.556 1.00 93.31 105 LEU A N 1
ATOM 868 C CA . LEU A 1 105 ? -9.770 -5.411 4.466 1.00 93.31 105 LEU A CA 1
ATOM 869 C C . LEU A 1 105 ? -10.893 -5.006 5.428 1.00 93.31 105 LEU A C 1
ATOM 871 O O . LEU A 1 105 ? -10.699 -5.075 6.638 1.00 93.31 105 LEU A O 1
ATOM 875 N N . LYS A 1 106 ? -12.091 -4.692 4.914 1.00 91.31 106 LYS A N 1
ATOM 876 C CA . LYS A 1 106 ? -13.248 -4.321 5.745 1.00 91.31 106 LYS A CA 1
ATOM 877 C C . LYS A 1 106 ? -13.568 -5.390 6.794 1.00 91.31 106 LYS A C 1
ATOM 879 O O . LYS A 1 106 ? -13.815 -5.050 7.947 1.00 91.31 106 LYS A O 1
ATOM 884 N N . ARG A 1 107 ? -13.528 -6.675 6.418 1.00 90.19 107 ARG A N 1
ATOM 885 C CA . ARG A 1 107 ? -13.763 -7.796 7.345 1.00 90.19 107 ARG A CA 1
ATOM 886 C C . ARG A 1 107 ? -12.717 -7.850 8.462 1.00 90.19 107 ARG A C 1
ATOM 888 O O . ARG A 1 107 ? -13.082 -8.021 9.619 1.00 90.19 107 ARG A O 1
ATOM 895 N N . ILE A 1 108 ? -11.438 -7.697 8.123 1.00 88.94 108 ILE A N 1
ATOM 896 C CA . ILE A 1 108 ? -10.337 -7.766 9.096 1.00 88.94 108 ILE A CA 1
ATOM 897 C C . ILE A 1 108 ? -10.375 -6.589 10.066 1.00 88.94 108 ILE A C 1
ATOM 899 O O . ILE A 1 108 ? -10.175 -6.792 11.259 1.00 88.94 108 ILE A O 1
ATOM 903 N N . LEU A 1 109 ? -10.634 -5.376 9.571 1.00 87.56 109 LEU A N 1
ATOM 904 C CA . LEU A 1 109 ? -10.686 -4.190 10.425 1.00 87.56 109 LEU A CA 1
ATOM 905 C C . LEU A 1 109 ? -11.850 -4.274 11.419 1.00 87.56 109 LEU A C 1
ATOM 907 O O . LEU A 1 109 ? -11.615 -4.101 12.610 1.00 87.56 109 LEU A O 1
ATOM 911 N N . LYS A 1 110 ? -13.039 -4.692 10.958 1.00 84.94 110 LYS A N 1
ATOM 912 C CA . LYS A 1 110 ? -14.198 -4.945 11.831 1.00 84.94 110 LYS A CA 1
ATOM 913 C C . LYS A 1 110 ? -13.921 -5.999 12.901 1.00 84.94 110 LYS A C 1
ATOM 915 O O . LYS A 1 110 ? -14.313 -5.830 14.047 1.00 84.94 110 LYS A O 1
ATOM 920 N N . ALA A 1 111 ? -13.263 -7.101 12.537 1.00 77.56 111 ALA A N 1
ATOM 921 C CA . ALA A 1 111 ? -12.903 -8.134 13.507 1.00 77.56 111 ALA A CA 1
ATOM 922 C C . ALA A 1 111 ? -11.936 -7.591 14.572 1.00 77.56 111 ALA A C 1
ATOM 924 O O . ALA A 1 111 ? -12.068 -7.911 15.745 1.00 77.56 111 ALA A O 1
ATOM 925 N N . LYS A 1 112 ? -10.992 -6.732 14.169 1.00 76.94 112 LYS A N 1
ATOM 926 C CA . LYS A 1 112 ? -10.040 -6.099 15.086 1.00 76.94 112 LYS A CA 1
ATOM 927 C C . LYS A 1 112 ? -10.703 -5.096 16.032 1.00 76.94 112 LYS A C 1
ATOM 929 O O . LYS A 1 112 ? -10.310 -5.031 17.187 1.00 76.94 112 LYS A O 1
ATOM 934 N N . GLU A 1 113 ? -11.666 -4.319 15.539 1.00 78.38 113 GLU A N 1
ATOM 935 C CA . GLU A 1 113 ? -12.463 -3.386 16.351 1.00 78.38 113 GLU A CA 1
ATOM 936 C C . GLU A 1 113 ? -13.239 -4.147 17.433 1.00 78.38 113 GLU A C 1
ATOM 938 O O . GLU A 1 113 ? -13.081 -3.835 18.608 1.00 78.38 113 GLU A O 1
ATOM 943 N N . LYS A 1 114 ? -13.932 -5.232 17.058 1.00 72.62 114 LYS A N 1
ATOM 944 C CA . LYS A 1 114 ? -14.677 -6.080 18.002 1.00 72.62 114 LYS A CA 1
ATOM 945 C C . LYS A 1 114 ? -13.817 -6.703 19.105 1.00 72.62 114 LYS A C 1
ATOM 947 O O . LYS A 1 114 ? -14.258 -6.762 20.243 1.00 72.62 114 LYS A O 1
ATOM 952 N N . ILE A 1 115 ? -12.613 -7.182 18.775 1.00 69.25 115 ILE A N 1
ATOM 953 C CA . ILE A 1 115 ? -11.692 -7.753 19.778 1.00 69.25 115 ILE A CA 1
ATOM 954 C C . ILE A 1 115 ? -11.308 -6.683 20.806 1.00 69.25 115 ILE A C 1
ATOM 956 O O . ILE A 1 115 ? -11.393 -6.922 22.000 1.00 69.25 115 ILE A O 1
ATOM 960 N N . VAL A 1 116 ? -10.954 -5.481 20.341 1.00 66.50 116 VAL A N 1
ATOM 961 C CA . VAL A 1 116 ? -10.564 -4.375 21.230 1.00 66.50 116 VAL A CA 1
ATOM 962 C C . VAL A 1 116 ? -11.727 -3.918 22.117 1.00 66.50 116 VAL A C 1
ATOM 964 O O . VAL A 1 116 ? -11.500 -3.597 23.277 1.00 66.50 116 VAL A O 1
ATOM 967 N N . GLU A 1 117 ? -12.954 -3.882 21.593 1.00 65.56 117 GLU A N 1
ATOM 968 C CA . GLU A 1 117 ? -14.150 -3.558 22.387 1.00 65.56 117 GLU A CA 1
ATOM 969 C C . GLU A 1 117 ? -14.419 -4.601 23.474 1.00 65.56 117 GLU A C 1
ATOM 971 O O . GLU A 1 117 ? -14.690 -4.237 24.614 1.00 65.56 117 GLU A O 1
ATOM 976 N N . HIS A 1 118 ? -14.309 -5.891 23.141 1.00 58.41 118 HIS A N 1
ATOM 977 C CA . HIS A 1 118 ? -14.477 -6.966 24.116 1.00 58.41 118 HIS A CA 1
ATOM 978 C C . HIS A 1 118 ? -13.436 -6.878 25.242 1.00 58.41 118 HIS A C 1
ATOM 980 O O . HIS A 1 118 ? -13.794 -6.971 26.414 1.00 58.41 118 HIS A O 1
ATOM 986 N N . ASP A 1 119 ? -12.165 -6.656 24.895 1.00 58.41 119 ASP A N 1
ATOM 987 C CA . ASP A 1 119 ? -11.083 -6.523 25.876 1.00 58.41 119 ASP A CA 1
ATOM 988 C C . ASP A 1 119 ? -11.282 -5.296 26.784 1.00 58.41 119 ASP A C 1
ATOM 990 O O . ASP A 1 119 ? -11.047 -5.380 27.984 1.00 58.41 119 ASP A O 1
ATOM 994 N N . ALA A 1 120 ? -11.756 -4.168 26.239 1.00 63.25 120 ALA A N 1
ATOM 995 C CA . ALA A 1 120 ? -12.017 -2.953 27.017 1.00 63.25 120 ALA A CA 1
ATOM 996 C C . ALA A 1 120 ? -13.221 -3.086 27.966 1.00 63.25 120 ALA A C 1
ATOM 998 O O . ALA A 1 120 ? -13.194 -2.526 29.055 1.00 63.25 120 ALA A O 1
ATOM 999 N N . ASN A 1 121 ? -14.255 -3.831 27.564 1.00 64.62 121 ASN A N 1
ATOM 1000 C CA . ASN A 1 121 ? -15.449 -4.072 28.381 1.00 64.62 121 ASN A CA 1
ATOM 1001 C C . ASN A 1 121 ? -15.258 -5.183 29.432 1.00 64.62 121 ASN A C 1
ATO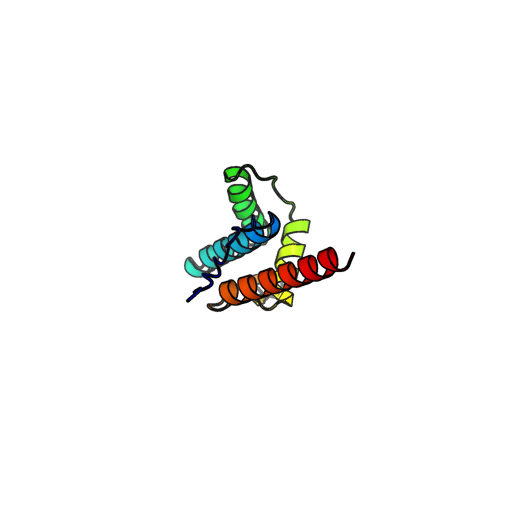M 1003 O O . ASN A 1 121 ? -16.172 -5.437 30.210 1.00 64.62 121 ASN A O 1
ATOM 1007 N N . SER A 1 122 ? -14.111 -5.872 29.426 1.00 62.03 122 SER A N 1
ATOM 1008 C CA . SER A 1 122 ? -13.769 -6.931 30.391 1.00 62.03 122 SER A CA 1
ATOM 1009 C C . SER A 1 122 ? -12.968 -6.413 31.600 1.00 62.03 122 SER A C 1
ATOM 1011 O O . SER A 1 122 ? -12.463 -7.228 32.372 1.00 62.03 122 SER A O 1
ATOM 1013 N N . ILE A 1 123 ? -12.813 -5.088 31.735 1.00 50.28 123 ILE A N 1
ATOM 1014 C CA . ILE A 1 123 ? -12.101 -4.397 32.827 1.00 50.28 123 ILE A CA 1
ATOM 1015 C C . ILE A 1 123 ? -13.106 -3.866 33.847 1.00 50.28 123 ILE A C 1
ATOM 1017 O O . ILE A 1 123 ? -14.111 -3.263 33.408 1.00 50.28 123 ILE A O 1
#

InterPro domains:
  IPR003459 Borrelia plasmid, OrfA [PF02414] (17-109)

Secondary structure (DSSP, 8-state):
----------------HHHHHHHHHHHHHHHHHHTT----HHHHHHHHHHHHHHTTPPP--HHHHHHHHHHHHHTTSEEEEEEE--TTT-EEEEEEE-TTHHHHHHHHHHHHHHHHHHHHTT-

Radius of gyration: 18.87 Å; chains: 1; bounding b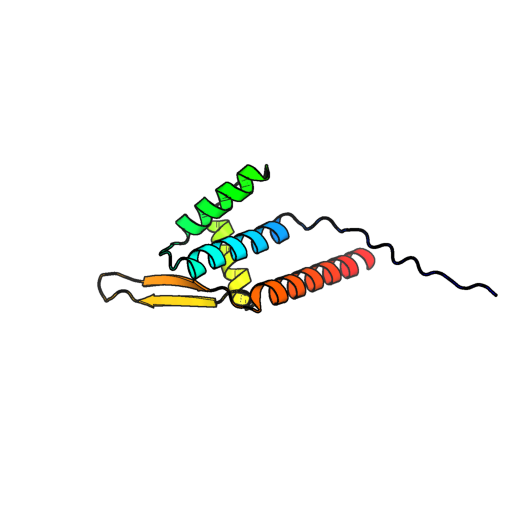ox: 71×29×49 Å